Protein AF-A0A0W1B107-F1 (afdb_monomer)

Sequence (65 aa):
MTATRLIAVNQALSPVAAPTSLQQVRYFAVGVAGQTGLVLKGTDGNDYVLFIDLTGTPNIGIQRA

Organism: NCBI:txid1306852

Mean predicted aligned error: 11.74 Å

Foldseek 3Di:
DDDDDDDPPDDDDDPPDDPPDDCQEAEDADDDPPDDADWDQDPVRFIKGWDWDPPPPTGIYIYTD

Solvent-accessible surface area (backbone atoms only — not comparable to full-atom values): 4407 Å² total; per-residue (Å²): 137,85,82,85,78,86,72,86,87,72,75,80,76,78,67,95,76,61,75,90,69,71,69,77,60,42,76,37,92,77,56,65,89,84,64,75,55,52,78,42,79,44,96,86,73,46,51,27,30,39,32,79,38,68,86,71,77,74,41,40,31,35,24,61,105

pLDDT: mean 79.85, std 16.15, range [47.09, 97.06]

Structure (mmCIF, N/CA/C/O backbone):
data_AF-A0A0W1B107-F1
#
_entry.id   AF-A0A0W1B107-F1
#
loop_
_atom_site.group_PDB
_atom_site.id
_atom_site.type_symbol
_atom_site.label_atom_id
_atom_site.label_alt_id
_atom_site.label_comp_id
_atom_site.label_asym_id
_atom_site.label_entity_id
_atom_site.label_seq_id
_atom_site.pdbx_PDB_ins_code
_atom_site.Cartn_x
_atom_site.Cartn_y
_atom_site.Cartn_z
_atom_site.occupancy
_atom_site.B_iso_or_equiv
_atom_site.auth_seq_id
_atom_site.auth_comp_id
_atom_site.auth_asym_id
_atom_site.auth_atom_id
_atom_site.pdbx_PDB_model_num
ATOM 1 N N . MET A 1 1 ? 5.465 0.550 35.442 1.00 47.09 1 MET A N 1
ATOM 2 C CA . MET A 1 1 ? 5.520 0.009 34.068 1.00 47.09 1 MET A CA 1
ATOM 3 C C . MET A 1 1 ? 6.119 1.088 33.186 1.00 47.09 1 MET A C 1
ATOM 5 O O . MET A 1 1 ? 5.544 2.163 33.107 1.00 47.09 1 MET A O 1
ATOM 9 N N . THR A 1 2 ? 7.305 0.860 32.630 1.00 55.06 2 THR A N 1
ATOM 10 C CA . THR A 1 2 ? 8.030 1.858 31.829 1.00 55.06 2 THR A CA 1
ATOM 11 C C . THR A 1 2 ? 7.710 1.613 30.360 1.00 55.06 2 THR A C 1
ATOM 13 O O . THR A 1 2 ? 7.989 0.530 29.854 1.00 55.06 2 THR A O 1
ATOM 16 N N . ALA A 1 3 ? 7.084 2.578 29.687 1.00 64.44 3 ALA A N 1
ATOM 17 C CA . ALA A 1 3 ? 6.794 2.479 28.261 1.00 64.44 3 ALA A CA 1
ATOM 18 C C . ALA A 1 3 ? 8.017 2.939 27.456 1.00 64.44 3 ALA A C 1
ATOM 20 O O . ALA A 1 3 ? 8.417 4.102 27.532 1.00 64.44 3 ALA A O 1
ATOM 21 N N . THR A 1 4 ? 8.613 2.035 26.681 1.00 74.12 4 THR A N 1
ATOM 22 C CA . THR A 1 4 ? 9.679 2.383 25.736 1.00 74.12 4 THR A CA 1
ATOM 23 C C . THR A 1 4 ? 9.055 3.060 24.520 1.00 74.12 4 THR A C 1
ATOM 25 O O . THR A 1 4 ? 8.351 2.424 23.738 1.00 74.12 4 THR A O 1
ATOM 28 N N . ARG A 1 5 ? 9.303 4.362 24.351 1.00 64.56 5 ARG A N 1
ATOM 29 C CA . ARG A 1 5 ? 8.916 5.105 23.147 1.00 64.56 5 ARG A CA 1
ATOM 30 C C . ARG A 1 5 ? 9.997 4.931 22.084 1.00 64.56 5 ARG A C 1
ATOM 32 O O . ARG A 1 5 ? 11.106 5.431 22.249 1.00 64.56 5 ARG A O 1
ATOM 39 N N . LEU A 1 6 ? 9.662 4.259 20.986 1.00 67.19 6 LEU A N 1
ATOM 40 C CA . LEU A 1 6 ? 10.530 4.192 19.815 1.00 67.19 6 LEU A CA 1
ATOM 41 C C . LEU A 1 6 ? 10.458 5.533 19.073 1.00 67.19 6 LEU A C 1
ATOM 43 O O . LEU A 1 6 ? 9.408 5.914 18.555 1.00 67.19 6 LEU A O 1
ATOM 47 N N . ILE A 1 7 ? 11.558 6.280 19.077 1.00 72.50 7 ILE A N 1
ATOM 48 C CA . ILE A 1 7 ? 11.694 7.527 18.322 1.00 72.50 7 ILE A CA 1
ATOM 49 C C . ILE A 1 7 ? 12.379 7.173 17.001 1.00 72.50 7 ILE A C 1
ATOM 51 O O . ILE A 1 7 ? 13.502 6.674 17.006 1.00 72.50 7 ILE A O 1
ATOM 55 N N . ALA A 1 8 ? 11.709 7.414 15.872 1.00 61.06 8 ALA A N 1
ATOM 56 C CA . ALA A 1 8 ? 12.329 7.306 14.554 1.00 61.06 8 ALA A CA 1
ATOM 57 C C . ALA A 1 8 ? 13.321 8.469 14.381 1.00 61.06 8 ALA A C 1
ATOM 59 O O . ALA A 1 8 ? 12.925 9.599 14.103 1.00 61.06 8 ALA A O 1
ATOM 60 N N . VAL A 1 9 ? 14.605 8.199 14.613 1.00 66.62 9 VAL A N 1
ATOM 61 C CA . VAL A 1 9 ? 15.701 9.191 14.574 1.00 66.62 9 VAL A CA 1
ATOM 62 C C . VAL A 1 9 ? 16.298 9.388 13.176 1.00 66.62 9 VAL A C 1
ATOM 64 O O . VAL A 1 9 ? 17.162 10.231 12.971 1.00 66.62 9 VAL A O 1
ATOM 67 N N . ASN A 1 10 ? 15.836 8.612 12.206 1.00 60.84 10 ASN A N 1
ATOM 68 C CA . ASN A 1 10 ? 16.364 8.516 10.855 1.00 60.84 10 ASN A CA 1
ATOM 69 C C . ASN A 1 10 ? 15.223 8.647 9.842 1.00 60.84 10 ASN A C 1
ATOM 71 O O . ASN A 1 10 ? 14.884 7.706 9.129 1.00 60.84 10 ASN A O 1
ATOM 75 N N . GLN A 1 11 ? 14.618 9.834 9.776 1.00 59.38 11 GLN A N 1
ATOM 76 C CA . GLN A 1 11 ? 13.841 10.187 8.593 1.00 59.38 11 GLN A CA 1
ATOM 77 C C . GLN A 1 11 ? 14.823 10.416 7.442 1.00 59.38 11 GLN A C 1
ATOM 79 O O . GLN A 1 11 ? 15.730 11.242 7.551 1.00 59.38 11 GLN A O 1
ATOM 84 N N . ALA A 1 12 ? 14.679 9.647 6.362 1.00 53.22 12 ALA A N 1
ATOM 85 C CA . ALA A 1 12 ? 15.465 9.861 5.157 1.00 53.22 12 ALA A CA 1
ATOM 86 C C . ALA A 1 12 ? 15.219 11.291 4.654 1.00 53.22 12 ALA A C 1
ATOM 88 O O . ALA A 1 12 ? 14.072 11.701 4.468 1.00 53.22 12 ALA A O 1
ATOM 89 N N . LEU A 1 13 ? 16.292 12.057 4.461 1.00 59.03 13 LEU A N 1
ATOM 90 C CA . LEU A 1 13 ? 16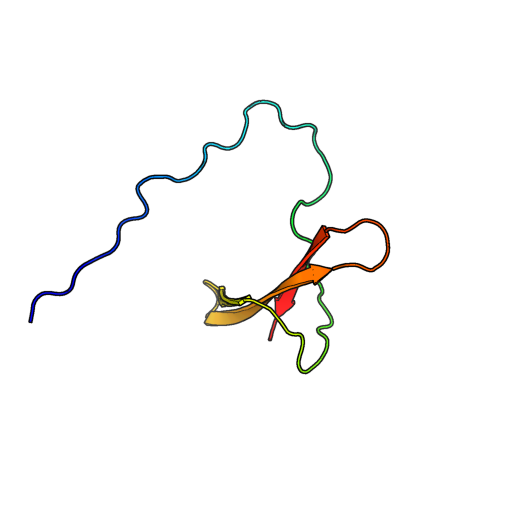.193 13.376 3.849 1.00 59.03 13 LEU A CA 1
ATOM 91 C C . LEU A 1 13 ? 15.706 13.200 2.408 1.00 59.03 13 LEU A C 1
ATOM 93 O O . LEU A 1 13 ? 16.268 12.401 1.657 1.00 59.03 13 LEU A O 1
ATOM 97 N N . SER A 1 14 ? 14.662 13.942 2.031 1.00 48.56 14 SER A N 1
ATOM 98 C CA . SER A 1 14 ? 14.203 13.981 0.642 1.00 48.56 14 SER A CA 1
ATOM 99 C C . SER A 1 14 ? 15.367 14.442 -0.248 1.00 48.56 14 SER A C 1
ATOM 101 O O . SER A 1 14 ? 15.952 15.493 0.042 1.00 48.56 14 SER A O 1
ATOM 103 N N . PRO A 1 15 ? 15.762 13.686 -1.290 1.00 52.66 15 PRO A N 1
ATOM 104 C CA . PRO A 1 15 ? 16.874 14.082 -2.142 1.00 52.66 15 PRO A CA 1
ATOM 105 C C . PRO A 1 15 ? 16.568 15.428 -2.809 1.00 52.66 15 PRO A C 1
ATOM 107 O O . PRO A 1 15 ? 15.553 15.571 -3.485 1.00 52.66 15 PRO A O 1
ATOM 110 N N . VAL A 1 16 ? 17.476 16.399 -2.657 1.00 60.06 16 VAL A N 1
ATOM 111 C CA . VAL A 1 16 ? 17.338 17.792 -3.141 1.00 60.06 16 VAL A CA 1
ATOM 112 C C . VAL A 1 16 ? 17.129 17.890 -4.665 1.00 60.06 16 VAL A C 1
ATOM 114 O O . VAL A 1 16 ? 16.682 18.919 -5.160 1.00 60.06 16 VAL A O 1
ATOM 117 N N . ALA A 1 17 ? 17.402 16.821 -5.417 1.00 60.94 17 ALA A N 1
ATOM 118 C CA . ALA A 1 17 ? 17.241 16.780 -6.867 1.00 60.94 17 ALA A CA 1
ATOM 119 C C . ALA A 1 17 ? 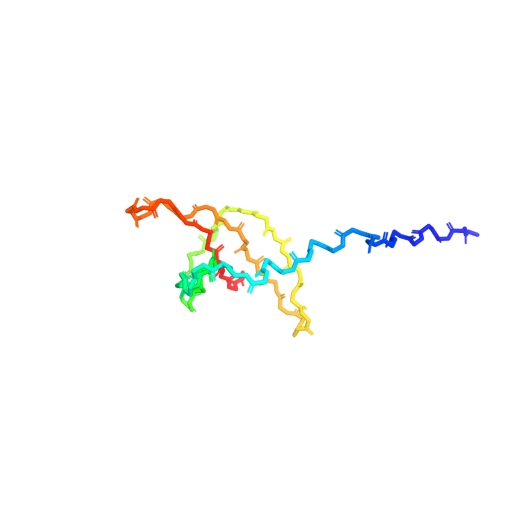16.876 15.375 -7.378 1.00 60.94 17 ALA A C 1
ATOM 121 O O . ALA A 1 17 ? 17.485 14.870 -8.322 1.00 60.94 17 ALA A O 1
ATOM 122 N N . ALA A 1 18 ? 15.899 14.709 -6.756 1.00 51.78 18 ALA A N 1
ATOM 123 C CA . ALA A 1 18 ? 15.268 13.581 -7.437 1.00 51.78 18 ALA A CA 1
ATOM 124 C C . ALA A 1 18 ? 14.599 14.116 -8.721 1.00 51.78 18 ALA A C 1
ATOM 126 O O . ALA A 1 18 ? 13.956 15.170 -8.657 1.00 51.78 18 ALA A O 1
ATOM 127 N N . PRO A 1 19 ? 14.723 13.441 -9.883 1.00 53.22 19 PRO A N 1
ATOM 128 C CA . PRO A 1 19 ? 13.880 13.780 -11.023 1.00 53.22 19 PRO A CA 1
ATOM 129 C C . PRO A 1 19 ? 12.430 13.803 -10.532 1.0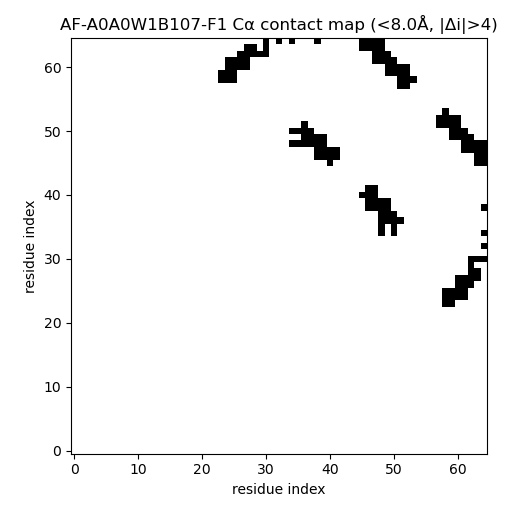0 53.22 19 PRO A C 1
ATOM 131 O O . PRO A 1 19 ? 12.064 13.012 -9.661 1.00 53.22 19 PRO A O 1
ATOM 134 N N . THR A 1 20 ? 11.600 14.686 -11.082 1.00 56.19 20 THR A N 1
ATOM 135 C CA . THR A 1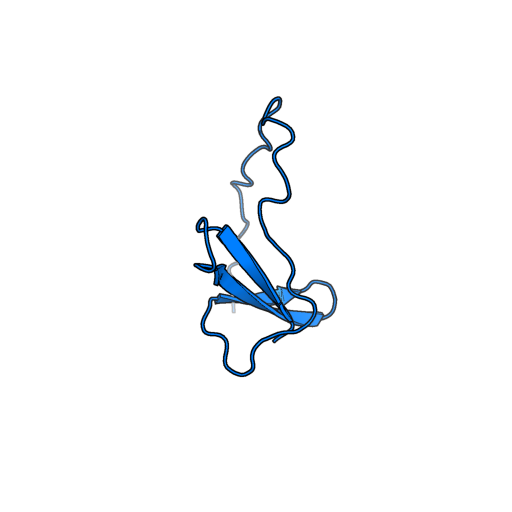 20 ? 10.160 14.834 -10.783 1.00 56.19 20 THR A CA 1
ATOM 136 C C . THR A 1 20 ? 9.322 13.594 -11.144 1.00 56.19 20 THR A C 1
ATOM 138 O O . THR A 1 20 ? 8.134 13.698 -11.435 1.00 56.19 20 THR A O 1
ATOM 141 N N . SER A 1 21 ? 9.930 12.407 -11.133 1.00 55.72 21 SER A N 1
ATOM 142 C CA . SER A 1 21 ? 9.342 11.096 -11.330 1.00 55.72 21 SER A CA 1
ATOM 143 C C . SER A 1 21 ? 8.157 10.885 -10.387 1.00 55.72 21 SER A C 1
ATOM 145 O O . SER A 1 21 ? 8.304 10.400 -9.267 1.00 55.72 21 SER A O 1
ATOM 147 N N . LEU A 1 22 ? 6.978 11.256 -10.892 1.00 61.41 22 LEU A N 1
ATOM 148 C CA . LEU A 1 22 ? 5.804 10.398 -11.024 1.00 61.41 22 LEU A CA 1
ATOM 149 C C . LEU A 1 22 ? 5.598 9.486 -9.809 1.00 61.41 22 LEU A C 1
ATOM 151 O O . LEU A 1 22 ? 6.032 8.343 -9.816 1.00 61.41 22 LEU A O 1
ATOM 155 N N . GLN A 1 23 ? 4.955 10.031 -8.773 1.00 61.22 23 GLN A N 1
ATOM 156 C CA . GLN A 1 23 ? 4.283 9.315 -7.684 1.00 61.22 23 GLN A CA 1
ATOM 157 C C . GLN A 1 23 ? 4.901 7.948 -7.312 1.00 61.22 23 GLN A C 1
ATOM 159 O O . GLN A 1 23 ? 4.472 6.903 -7.793 1.00 61.22 23 GLN A O 1
ATOM 164 N N . GLN A 1 24 ? 5.881 7.966 -6.401 1.00 73.31 24 GLN A N 1
ATOM 165 C CA . GLN A 1 24 ? 6.595 6.768 -5.921 1.00 73.31 24 GLN A CA 1
ATOM 166 C C . GLN A 1 24 ? 5.677 5.703 -5.297 1.00 73.31 24 GLN A C 1
ATOM 168 O O . GLN A 1 24 ? 6.040 4.529 -5.256 1.00 73.31 24 GLN A O 1
ATOM 173 N N . VAL A 1 25 ? 4.502 6.118 -4.813 1.00 86.56 25 VAL A N 1
ATOM 174 C CA . VAL A 1 25 ? 3.467 5.242 -4.265 1.00 86.56 25 VAL A CA 1
ATOM 175 C C . VAL A 1 25 ? 2.147 5.537 -4.964 1.00 86.56 25 VAL A C 1
ATOM 177 O O . VAL A 1 25 ? 1.573 6.617 -4.795 1.00 86.56 25 VAL A O 1
ATOM 180 N N . ARG A 1 26 ? 1.652 4.581 -5.745 1.00 89.44 26 ARG A N 1
ATOM 181 C CA . ARG A 1 26 ? 0.383 4.706 -6.459 1.00 89.44 26 ARG A CA 1
ATOM 182 C C . ARG A 1 26 ? -0.779 4.415 -5.516 1.00 89.44 26 ARG A C 1
ATOM 184 O O . ARG A 1 26 ? -0.857 3.336 -4.937 1.00 89.44 26 ARG A O 1
ATOM 191 N N . TYR A 1 27 ? -1.697 5.369 -5.387 1.00 90.44 27 TYR A N 1
ATOM 192 C CA . TYR A 1 27 ? -2.942 5.145 -4.656 1.00 90.44 27 TYR A CA 1
ATOM 193 C C . TYR A 1 27 ? -3.979 4.448 -5.544 1.00 90.44 27 TYR A C 1
ATOM 195 O O . TYR A 1 27 ? -4.253 4.900 -6.657 1.00 90.44 27 TYR A O 1
ATOM 203 N N . PHE A 1 28 ? -4.588 3.386 -5.024 1.00 90.19 28 PHE A N 1
ATOM 204 C CA . PHE A 1 28 ? -5.683 2.654 -5.649 1.00 90.19 28 PHE A CA 1
ATOM 205 C C . PHE A 1 28 ? -6.980 2.967 -4.899 1.00 90.19 28 PHE A C 1
ATOM 207 O O . PHE A 1 28 ? -7.209 2.492 -3.788 1.00 90.19 28 PHE A O 1
ATOM 214 N N . ALA A 1 29 ? -7.836 3.790 -5.511 1.00 83.62 29 ALA A N 1
ATOM 215 C CA . ALA A 1 29 ? -9.111 4.195 -4.913 1.00 83.62 29 ALA A CA 1
ATOM 216 C C . ALA A 1 29 ? -10.111 3.034 -4.794 1.00 83.62 29 ALA A C 1
ATOM 218 O O . ALA A 1 29 ? -10.933 3.018 -3.881 1.00 83.62 29 ALA A O 1
ATOM 219 N N . VAL A 1 30 ? -10.028 2.071 -5.716 1.00 84.12 30 VAL A N 1
ATOM 220 C CA . VAL A 1 30 ? -10.781 0.818 -5.668 1.00 84.12 30 VAL A CA 1
ATOM 221 C C . VAL A 1 30 ? -9.809 -0.271 -5.244 1.00 84.12 30 VAL A C 1
ATOM 223 O O . VAL A 1 30 ? -8.940 -0.662 -6.021 1.00 84.12 30 VAL A O 1
ATOM 226 N N . GLY A 1 31 ? -9.931 -0.706 -3.994 1.00 80.75 31 GLY A N 1
ATOM 227 C CA . GLY A 1 31 ? -9.104 -1.775 -3.455 1.00 80.75 31 GLY A CA 1
ATOM 228 C C . GLY A 1 31 ? -9.569 -3.157 -3.908 1.00 80.75 31 GLY A C 1
ATOM 229 O O . GLY A 1 31 ? -10.744 -3.371 -4.209 1.00 80.75 31 GLY A O 1
ATOM 230 N N . VAL A 1 32 ? -8.642 -4.111 -3.915 1.00 86.12 32 VAL A N 1
ATOM 231 C CA . VAL A 1 32 ? -8.951 -5.537 -4.056 1.00 86.12 32 VAL A CA 1
ATOM 232 C C . VAL A 1 32 ? -9.192 -6.122 -2.665 1.00 86.12 32 VAL A C 1
ATOM 234 O O . VAL A 1 32 ? -8.356 -5.974 -1.770 1.00 86.12 32 VAL A O 1
ATOM 237 N N . ALA A 1 33 ? -10.332 -6.785 -2.466 1.00 88.44 33 ALA A N 1
ATOM 238 C CA . ALA A 1 33 ? -10.628 -7.466 -1.209 1.00 88.44 33 ALA A CA 1
ATOM 239 C C . ALA A 1 33 ? -9.588 -8.568 -0.944 1.00 88.44 33 ALA A C 1
ATOM 241 O O . ALA A 1 33 ? -9.307 -9.385 -1.819 1.00 88.44 33 ALA A O 1
ATOM 242 N N . GLY A 1 34 ? -9.014 -8.589 0.261 1.00 87.19 34 GLY A N 1
ATOM 243 C CA . GLY A 1 34 ? -7.969 -9.554 0.617 1.00 87.19 34 GLY A CA 1
ATOM 244 C C . GLY A 1 34 ? -6.602 -9.280 -0.020 1.00 87.19 34 GLY A C 1
ATOM 245 O O . GLY A 1 34 ? -5.768 -10.185 -0.061 1.00 87.19 34 GLY A O 1
ATOM 246 N N . GLN A 1 35 ? -6.348 -8.055 -0.507 1.00 93.69 35 GLN A N 1
ATOM 247 C CA . GLN A 1 35 ? -5.020 -7.648 -0.968 1.00 93.69 35 GLN A CA 1
ATOM 248 C C . GLN A 1 35 ? -3.979 -7.943 0.118 1.00 93.69 35 GLN A C 1
ATOM 250 O O . GLN A 1 35 ? -4.051 -7.433 1.235 1.00 93.69 35 GLN A O 1
ATOM 255 N N . THR A 1 36 ? -2.998 -8.777 -0.219 1.00 94.56 36 THR A N 1
ATOM 256 C CA . THR A 1 36 ? -1.898 -9.090 0.694 1.00 94.56 36 THR A CA 1
ATOM 257 C C . THR A 1 36 ? -0.897 -7.941 0.690 1.00 94.56 36 THR A C 1
ATOM 259 O O . THR A 1 36 ? -0.566 -7.407 -0.372 1.00 94.56 36 THR A O 1
ATOM 262 N N . GLY A 1 37 ? -0.404 -7.568 1.870 1.00 94.94 37 GLY A N 1
ATOM 263 C CA . GLY A 1 37 ? 0.577 -6.502 2.029 1.00 94.94 37 GLY A CA 1
ATOM 264 C C . GLY A 1 37 ? 0.782 -6.108 3.488 1.00 94.94 37 GLY A C 1
ATOM 265 O O . GLY A 1 37 ? 0.276 -6.755 4.405 1.00 94.94 37 GLY A O 1
ATOM 266 N N . LEU A 1 38 ? 1.537 -5.032 3.696 1.00 96.94 38 LEU A N 1
ATOM 267 C CA . LEU A 1 38 ? 1.730 -4.430 5.009 1.00 96.94 38 LEU A CA 1
ATOM 268 C C . LEU A 1 38 ? 0.526 -3.546 5.340 1.00 96.94 38 LEU A C 1
ATOM 270 O O . LEU A 1 38 ? 0.275 -2.563 4.645 1.00 96.94 38 LEU A O 1
ATOM 274 N N . VAL A 1 39 ? -0.195 -3.876 6.411 1.00 95.75 39 VAL A N 1
ATOM 275 C CA . VAL A 1 39 ? -1.293 -3.041 6.910 1.00 95.75 39 VAL A CA 1
ATOM 276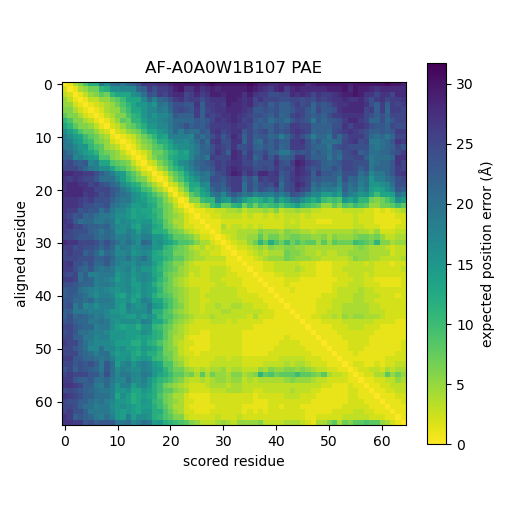 C C . VAL A 1 39 ? -0.723 -1.914 7.769 1.00 95.75 39 VAL A C 1
ATOM 278 O O . VAL A 1 39 ? -0.011 -2.161 8.742 1.00 95.75 39 VAL A O 1
ATOM 281 N N . LEU A 1 40 ? -1.038 -0.674 7.406 1.00 94.31 40 LEU A N 1
ATOM 282 C CA . LEU A 1 40 ? -0.621 0.548 8.086 1.00 94.31 40 LEU A CA 1
ATOM 283 C C . LEU A 1 40 ? -1.847 1.359 8.504 1.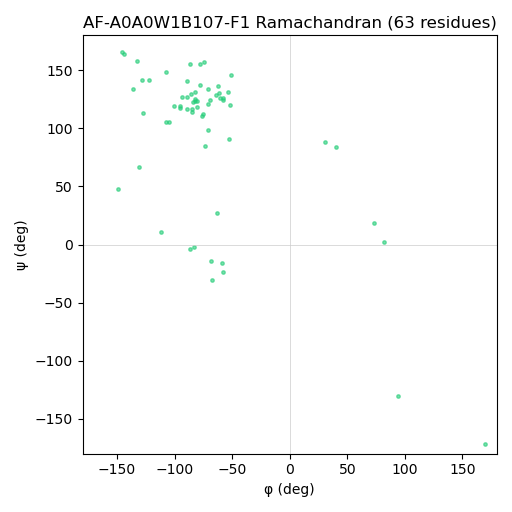00 94.31 40 LEU A C 1
ATOM 285 O O . LEU A 1 40 ? -2.812 1.473 7.749 1.00 94.31 40 LEU A O 1
ATOM 289 N N . LYS A 1 41 ? -1.790 1.972 9.689 1.00 96.00 41 LYS A N 1
ATOM 290 C CA . LYS A 1 41 ? -2.823 2.906 10.145 1.00 96.00 41 LYS A CA 1
ATOM 291 C C . LYS A 1 41 ? -2.578 4.289 9.544 1.00 96.00 41 LYS A C 1
ATOM 293 O O . LYS A 1 41 ? -1.498 4.851 9.724 1.00 96.00 41 LYS A O 1
ATOM 298 N N . GLY A 1 42 ? -3.573 4.843 8.860 1.00 92.06 42 GLY A N 1
ATOM 299 C CA . GLY A 1 42 ? -3.568 6.225 8.395 1.00 92.06 42 GLY A CA 1
ATOM 300 C C . GLY A 1 42 ? -3.800 7.215 9.537 1.00 92.06 42 GLY A C 1
ATOM 301 O O . GLY A 1 42 ? -4.396 6.890 10.566 1.00 92.06 42 GLY A O 1
ATOM 302 N N . THR A 1 43 ? -3.356 8.458 9.352 1.00 94.00 43 THR A N 1
ATOM 303 C CA . THR A 1 43 ? -3.634 9.565 10.289 1.00 94.00 43 THR A CA 1
ATOM 304 C C . THR A 1 43 ? -5.107 9.979 10.299 1.00 94.00 43 THR A C 1
ATOM 306 O O . THR A 1 43 ? -5.549 10.661 11.218 1.00 94.00 43 THR A O 1
ATOM 309 N N . ASP A 1 44 ? -5.865 9.535 9.300 1.00 92.38 44 ASP A N 1
ATOM 310 C CA . ASP A 1 44 ? -7.319 9.640 9.191 1.00 92.38 44 ASP A CA 1
ATOM 311 C C . ASP A 1 44 ? -8.067 8.532 9.957 1.00 92.38 44 ASP A C 1
ATOM 313 O O . ASP A 1 44 ? -9.295 8.514 9.976 1.00 92.38 44 ASP A O 1
ATOM 317 N N . GLY A 1 45 ? -7.342 7.599 10.583 1.00 92.50 45 GLY A N 1
ATOM 318 C CA . GLY A 1 45 ? -7.913 6.478 11.320 1.00 92.50 45 GLY A CA 1
ATOM 319 C C . GLY A 1 45 ? -8.326 5.284 10.455 1.00 92.50 45 GLY A C 1
ATOM 320 O O . GLY A 1 45 ? -8.801 4.295 11.017 1.00 92.50 45 GLY A O 1
ATOM 321 N N . ASN A 1 46 ? -8.117 5.312 9.137 1.00 93.00 46 ASN A N 1
ATOM 322 C CA . ASN A 1 46 ? -8.387 4.170 8.260 1.00 93.00 46 ASN A CA 1
ATOM 323 C C . ASN A 1 46 ? -7.185 3.222 8.189 1.00 93.00 46 ASN A C 1
ATOM 325 O O . ASN A 1 46 ? -6.045 3.628 8.412 1.00 93.00 46 ASN A O 1
ATOM 329 N N . ASP A 1 47 ? -7.435 1.956 7.867 1.00 94.81 47 ASP A N 1
ATOM 330 C CA . ASP A 1 47 ? -6.370 0.998 7.573 1.00 94.81 47 ASP A CA 1
ATOM 331 C C . ASP A 1 47 ? -6.045 1.044 6.078 1.00 94.81 47 ASP A C 1
ATOM 333 O O . ASP A 1 47 ? -6.931 1.177 5.233 1.00 94.81 47 ASP A O 1
ATOM 337 N N . TYR A 1 48 ? -4.762 0.943 5.752 1.00 95.25 48 TYR A N 1
ATOM 338 C CA . TYR A 1 48 ? -4.262 0.932 4.385 1.00 95.25 48 TYR A CA 1
ATOM 339 C C . TYR A 1 48 ? -3.355 -0.269 4.177 1.00 95.25 48 TYR A C 1
ATOM 341 O O . TYR A 1 48 ? -2.553 -0.600 5.045 1.00 95.25 48 TYR A O 1
ATOM 349 N N . VAL A 1 49 ? -3.439 -0.896 3.009 1.00 97.06 49 VAL A N 1
ATOM 350 C CA . VAL A 1 49 ? -2.536 -1.976 2.608 1.00 97.06 49 VAL A CA 1
ATOM 351 C C . VAL A 1 49 ? -1.484 -1.403 1.669 1.00 97.06 49 VAL A C 1
ATOM 353 O O . VAL A 1 49 ? -1.829 -0.905 0.599 1.00 97.06 49 VAL A O 1
ATOM 356 N N . LEU A 1 50 ? -0.212 -1.484 2.061 1.00 96.19 50 LEU A N 1
ATOM 357 C CA . LEU A 1 50 ? 0.952 -1.202 1.221 1.00 96.19 50 LEU A CA 1
ATOM 358 C C . LEU A 1 50 ? 1.440 -2.508 0.583 1.00 96.19 50 LEU A C 1
ATOM 360 O O . LEU A 1 50 ? 1.699 -3.486 1.287 1.00 96.19 50 LEU A O 1
ATOM 364 N N . PHE A 1 51 ? 1.584 -2.535 -0.737 1.00 95.69 51 PHE A N 1
ATOM 365 C CA . PHE A 1 51 ? 1.927 -3.745 -1.485 1.00 95.69 51 PHE A CA 1
ATOM 366 C C . PHE A 1 51 ? 2.810 -3.436 -2.698 1.00 95.69 51 PHE A C 1
ATOM 368 O O . PHE A 1 51 ? 2.958 -2.285 -3.105 1.00 95.69 51 PHE A O 1
ATOM 375 N N . ILE A 1 52 ? 3.419 -4.477 -3.268 1.00 94.88 52 ILE A N 1
ATOM 376 C CA . ILE A 1 52 ? 4.113 -4.382 -4.555 1.00 94.88 52 ILE A CA 1
ATOM 377 C C . ILE A 1 52 ? 3.091 -4.673 -5.650 1.00 94.88 52 ILE A C 1
ATOM 379 O O . ILE A 1 52 ? 2.556 -5.779 -5.716 1.00 94.88 52 ILE A O 1
ATOM 383 N N . ASP A 1 53 ? 2.821 -3.689 -6.496 1.00 90.75 53 ASP A N 1
ATOM 384 C CA . ASP A 1 53 ? 2.039 -3.872 -7.710 1.00 90.75 53 ASP A CA 1
ATOM 385 C C . ASP A 1 53 ? 2.959 -4.347 -8.840 1.00 90.75 53 ASP A C 1
ATOM 387 O O . ASP A 1 53 ? 4.012 -3.761 -9.096 1.00 90.75 53 ASP A O 1
ATOM 391 N N . LEU A 1 54 ? 2.551 -5.425 -9.504 1.00 91.62 54 LEU A N 1
ATOM 392 C CA . LEU A 1 54 ? 3.273 -6.053 -10.610 1.00 91.62 54 LEU A CA 1
ATOM 393 C C . LEU A 1 54 ? 2.529 -5.899 -11.944 1.00 91.62 54 LEU A C 1
ATOM 395 O O . LEU A 1 54 ? 2.891 -6.541 -12.930 1.00 91.62 54 LEU A O 1
ATOM 399 N N . THR A 1 55 ? 1.482 -5.068 -12.001 1.00 86.88 55 THR A N 1
ATOM 400 C CA . THR A 1 55 ? 0.769 -4.779 -13.248 1.00 86.88 55 THR A CA 1
ATOM 401 C C . THR A 1 55 ? 1.605 -3.856 -14.146 1.00 86.88 55 THR A C 1
ATOM 403 O O . THR A 1 55 ? 1.488 -2.635 -14.150 1.00 86.88 55 THR A O 1
ATOM 406 N N . GLY A 1 56 ? 2.505 -4.465 -14.924 1.00 84.12 56 GLY A N 1
ATOM 407 C CA . GLY A 1 56 ? 3.464 -3.760 -15.776 1.00 84.12 56 GLY A CA 1
ATOM 408 C C . GLY A 1 56 ? 4.804 -3.554 -15.073 1.00 84.12 56 GLY A C 1
ATOM 409 O O . GLY A 1 56 ? 5.384 -4.506 -14.555 1.00 84.12 56 GLY A O 1
ATOM 410 N N . THR A 1 57 ? 5.325 -2.323 -15.076 1.00 86.62 57 THR A N 1
ATOM 411 C CA . THR A 1 57 ? 6.558 -2.003 -14.340 1.00 86.62 57 THR A CA 1
ATOM 412 C C . THR A 1 57 ? 6.285 -2.068 -12.833 1.00 86.62 57 THR A C 1
ATOM 414 O O . THR A 1 57 ? 5.395 -1.347 -12.365 1.00 86.62 57 THR A O 1
ATOM 417 N N . PRO A 1 58 ? 7.044 -2.874 -12.062 1.00 90.81 58 PRO A N 1
ATOM 418 C CA . PRO A 1 58 ? 6.844 -2.990 -10.625 1.00 90.81 58 PRO A CA 1
ATOM 419 C C . PRO A 1 58 ? 6.863 -1.636 -9.918 1.00 90.81 58 PRO A C 1
ATOM 421 O O . PRO A 1 58 ? 7.767 -0.826 -10.132 1.00 90.81 58 PRO A O 1
ATOM 424 N N . ASN A 1 59 ? 5.867 -1.400 -9.069 1.00 90.25 59 ASN A N 1
ATOM 425 C CA . ASN A 1 59 ? 5.727 -0.163 -8.309 1.00 90.25 59 ASN A CA 1
ATOM 426 C C . ASN A 1 59 ? 5.160 -0.426 -6.908 1.00 90.25 59 ASN A C 1
ATOM 428 O O . ASN A 1 59 ? 4.632 -1.501 -6.626 1.00 90.25 59 ASN A O 1
ATOM 432 N N . ILE A 1 60 ? 5.298 0.553 -6.013 1.00 94.00 60 ILE A N 1
ATOM 433 C CA . ILE A 1 60 ? 4.678 0.486 -4.690 1.0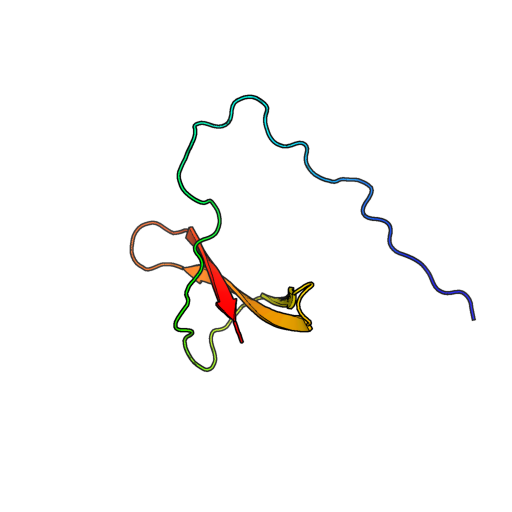0 94.00 60 ILE A CA 1
ATOM 434 C C . ILE A 1 60 ? 3.236 0.982 -4.804 1.00 94.00 60 ILE A C 1
ATOM 436 O O . ILE A 1 60 ? 2.996 2.115 -5.221 1.00 94.00 60 ILE A O 1
ATOM 440 N N . GLY A 1 61 ? 2.285 0.141 -4.409 1.00 94.19 61 GLY A N 1
ATOM 441 C CA . GLY A 1 61 ? 0.861 0.447 -4.365 1.00 94.19 61 GLY A CA 1
ATOM 442 C C . GLY A 1 61 ? 0.352 0.626 -2.939 1.00 94.19 61 GLY A C 1
ATOM 443 O O . GLY A 1 61 ? 0.846 -0.012 -2.009 1.00 94.19 61 GLY A O 1
ATOM 444 N N . ILE A 1 62 ? -0.654 1.481 -2.766 1.00 95.94 62 ILE A N 1
ATOM 445 C CA . ILE A 1 62 ? -1.398 1.624 -1.513 1.00 95.94 62 ILE A CA 1
ATOM 446 C C . ILE A 1 62 ? -2.903 1.708 -1.781 1.00 95.94 62 ILE A C 1
ATOM 448 O O . ILE A 1 62 ? -3.342 2.449 -2.658 1.00 95.94 62 ILE A O 1
ATOM 452 N N . GLN A 1 63 ? -3.700 0.967 -1.015 1.00 95.31 63 GLN A N 1
ATOM 453 C CA . GLN A 1 63 ? -5.167 1.027 -1.044 1.00 95.31 63 GLN A CA 1
ATOM 454 C C . GLN A 1 63 ? -5.721 1.119 0.376 1.00 95.31 63 GLN A C 1
ATOM 456 O O . GLN A 1 63 ? -5.053 0.699 1.319 1.00 95.31 63 GLN A O 1
ATOM 461 N N . ARG A 1 64 ? -6.948 1.619 0.536 1.00 93.06 64 ARG A N 1
ATOM 462 C CA . ARG A 1 64 ? -7.675 1.477 1.805 1.00 93.06 64 ARG A CA 1
ATOM 463 C C . ARG A 1 64 ? -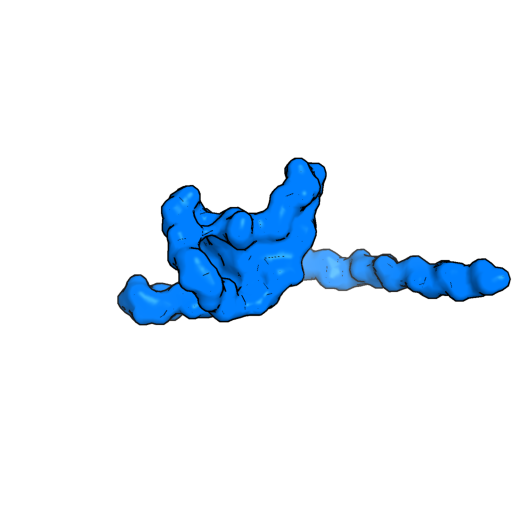8.095 0.009 1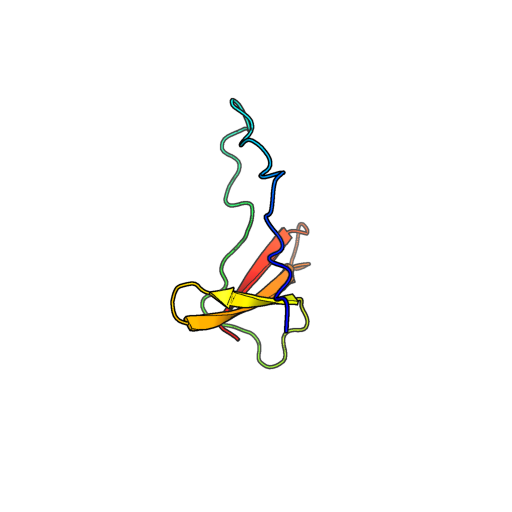.980 1.00 93.06 64 ARG A C 1
ATOM 465 O O . ARG A 1 64 ? -8.529 -0.602 1.001 1.00 93.06 64 ARG A O 1
ATOM 472 N N . ALA A 1 65 ? -7.879 -0.548 3.171 1.00 85.94 65 ALA A N 1
ATOM 473 C CA . ALA A 1 65 ? -8.226 -1.930 3.511 1.00 85.94 65 ALA A CA 1
ATOM 474 C C . ALA A 1 65 ? -9.745 -2.131 3.617 1.00 85.94 65 ALA A C 1
ATOM 476 O O . ALA A 1 65 ? -10.445 -1.162 4.001 1.00 85.94 65 ALA A O 1
#

Secondary structure (DSSP, 8-state):
----------PPPPPTT----S-SEEEESSPPTT--SEEEE-TTS-EEEEEEE-SSS-EEEEEE-

Nearest PDB structures (foldseek):
  1jv2-assembly1_B  TM=4.688E-01  e=8.036E-01  Homo sapiens
  6bxj-assembly1_A  TM=4.313E-01  e=8.036E-01  Homo sapiens
  4g1e-assembly1_B  TM=4.403E-01  e=1.275E+00  Homo sapiens
  7nxd-assembly1_B  TM=4.505E-01  e=1.894E+00  Homo sapiens
  1u8c-assembly1_B  TM=4.349E-01  e=3.913E+00  Homo sapiens

Radius of gyration: 15.43 Å; Cα contacts (8 Å, |Δi|>4): 78; chains: 1; bounding box: 28×27×50 Å